Protein AF-Q99PK1-F1 (afdb_monomer_lite)

InterPro domains:
  IPR006212 Furin-like repeat [SM00261] (1-40)
  IPR006212 Furin-like repeat [SM00261] (45-94)
  IPR006212 Furin-like repeat [cd00064] (51-91)
  IPR009030 Growth factor receptor cysteine-rich domain superfamily [SSF57184] (2-117)
  IPR032778 Growth factor receptor domain 4 [PF14843] (2-125)

Secondary structure (DSSP, 8-state):
--B-TT-BSSSSTTSBSSBSSEEETTEEES--SSSSSSS-EEEETTEEEEPPTTBPPPTTS-SBSSSSGGGBSSBSSEEETTEEESS--EEEE-GGGPEEEEEE-TTSBEEEPPTT-SSS---GGGGGGGTS----

Organism: Mus musculus (NCBI:txid10090)

Sequence (136 aa):
PLCSSEGCWGPEPRDCVSCQNVSRGRECVEKCNILEGEPREFVENSECIQCHPECLPQAMNITCTGRGPDNCIQCAHYIDGPHCVKTCPAGVMGENNTLVWKYADANNVCHLCHANCTYGVMVPEMLLQSIILKPI

Foldseek 3Di:
DQADPVDFPDDAQLRHPDGPAAEAVSGRDPDEQFQHDPPAFDDDPRYTHGEDPQFDRDHRHGQFDDHFQLGGPDGPAAAEDSGRDNAAQDQDQDPPRDGWHWDQDPVRYTDTDDPPPPHNDPPCVVVPVVPPDDDD

pLDDT: mean 86.51, std 18.97, range [27.25, 98.5]

Radius of gyration: 22.66 Å; chains: 1; bounding box: 48×36×71 Å

Structure (mmCIF, N/CA/C/O backbone):
data_AF-Q99PK1-F1
#
_entry.id   AF-Q99PK1-F1
#
loop_
_atom_site.group_PDB
_atom_site.id
_atom_site.type_symbol
_atom_site.label_atom_id
_atom_site.label_alt_id
_atom_site.label_comp_id
_atom_site.label_asym_id
_atom_site.label_entity_id
_atom_site.label_seq_id
_atom_site.pdbx_PDB_ins_code
_atom_site.Cartn_x
_atom_site.Cartn_y
_atom_site.Cartn_z
_atom_site.occupancy
_atom_site.B_iso_or_equiv
_atom_site.auth_seq_id
_atom_site.auth_comp_id
_atom_site.auth_asym_id
_atom_site.auth_atom_id
_atom_site.pdbx_PDB_model_num
ATOM 1 N N . PRO A 1 1 ? -18.627 -2.913 23.428 1.00 84.19 1 PRO A N 1
ATOM 2 C CA . PRO A 1 1 ? -17.794 -1.746 23.816 1.00 84.19 1 PRO A CA 1
ATOM 3 C C . PRO A 1 1 ? -16.464 -1.810 23.059 1.00 84.19 1 PRO A C 1
ATOM 5 O O . PRO A 1 1 ? -16.021 -2.916 22.789 1.00 84.19 1 PRO A O 1
ATOM 8 N N . LEU A 1 2 ? -15.878 -0.678 22.659 1.00 94.12 2 LEU A N 1
ATOM 9 C CA . LEU A 1 2 ? -14.556 -0.655 22.001 1.00 94.12 2 LEU A CA 1
ATOM 10 C C . LEU A 1 2 ? -13.431 -0.276 22.974 1.00 94.12 2 LEU A C 1
ATOM 12 O O . LEU A 1 2 ? -12.280 -0.656 22.765 1.00 94.12 2 LEU A O 1
ATOM 16 N N . CYS A 1 3 ? -13.774 0.420 24.059 1.00 95.62 3 CYS A N 1
ATOM 17 C CA . CYS A 1 3 ? -12.864 0.692 25.163 1.00 95.62 3 CYS A CA 1
ATOM 18 C C . CYS A 1 3 ? -12.722 -0.534 26.071 1.00 95.62 3 CYS A C 1
ATOM 20 O O . CYS A 1 3 ? -13.678 -1.292 26.265 1.00 95.62 3 CYS A O 1
ATOM 22 N N . SER A 1 4 ? -11.537 -0.695 26.654 1.00 95.25 4 SER A N 1
ATOM 23 C CA . SER A 1 4 ? -11.265 -1.695 27.684 1.00 95.25 4 SER A CA 1
ATOM 24 C C . SER A 1 4 ? -11.959 -1.354 29.018 1.00 95.25 4 SER A C 1
ATOM 26 O O . SER A 1 4 ? -12.650 -0.341 29.161 1.00 95.25 4 SER A O 1
ATOM 28 N N . SER A 1 5 ? -11.740 -2.188 30.039 1.00 95.62 5 SER A N 1
ATOM 29 C CA . SER A 1 5 ? -12.204 -1.928 31.407 1.00 95.62 5 SER A CA 1
ATOM 30 C C . SER A 1 5 ? -11.509 -0.749 32.100 1.00 95.62 5 SER A C 1
ATOM 32 O O . SER A 1 5 ? -11.938 -0.367 33.184 1.00 95.62 5 SER A O 1
ATOM 34 N N . GLU A 1 6 ? -10.459 -0.168 31.509 1.00 94.88 6 GLU A N 1
ATOM 35 C CA . GLU A 1 6 ? -9.780 1.021 32.051 1.00 94.88 6 GLU A CA 1
ATOM 36 C C . GLU A 1 6 ? -10.617 2.303 31.910 1.00 94.88 6 GLU A C 1
ATOM 38 O O . GLU A 1 6 ? -10.312 3.320 32.531 1.00 94.88 6 GLU A O 1
ATOM 43 N N . GLY A 1 7 ? -11.704 2.244 31.137 1.00 93.50 7 GLY A N 1
ATOM 44 C CA . GLY A 1 7 ? -12.661 3.332 30.989 1.00 93.50 7 GLY A CA 1
ATOM 45 C C . GLY A 1 7 ? -12.384 4.240 29.791 1.00 93.50 7 GLY A C 1
ATOM 46 O O . GLY A 1 7 ? -11.634 3.914 28.867 1.00 93.50 7 GLY A O 1
ATOM 47 N N . CYS A 1 8 ? -13.065 5.381 29.781 1.00 96.94 8 CYS A N 1
ATOM 48 C CA . CYS A 1 8 ? -13.055 6.347 28.689 1.00 96.94 8 CYS A CA 1
ATOM 49 C C . CYS A 1 8 ? -13.230 7.771 29.224 1.00 96.94 8 CYS A C 1
ATOM 51 O O . CYS A 1 8 ? -13.797 7.983 30.297 1.00 96.94 8 CYS A O 1
ATOM 53 N N . TRP A 1 9 ? -12.748 8.743 28.458 1.00 96.19 9 TRP A N 1
ATOM 54 C CA . TRP A 1 9 ? -12.897 10.175 28.719 1.00 96.19 9 TRP A CA 1
ATOM 55 C C . TRP A 1 9 ? -14.132 10.782 28.041 1.00 96.19 9 TRP A C 1
ATOM 57 O O . TRP A 1 9 ? -14.429 11.958 28.238 1.00 96.19 9 TRP A O 1
ATOM 67 N N . GLY A 1 10 ? -14.851 9.990 27.249 1.00 95.50 10 GLY A N 1
ATOM 68 C CA . GLY A 1 10 ? -15.973 10.418 26.428 1.00 95.50 10 GLY A CA 1
ATOM 69 C C . GLY A 1 10 ? -16.634 9.230 25.723 1.00 95.50 10 GLY A C 1
ATOM 70 O O . GLY A 1 10 ? -16.196 8.090 25.890 1.00 95.50 10 GLY A O 1
ATOM 71 N N . PRO A 1 11 ? -17.726 9.470 24.984 1.00 94.81 11 PRO A N 1
ATOM 72 C CA . PRO A 1 11 ? -18.504 8.409 24.353 1.00 94.81 11 PRO A CA 1
ATOM 73 C C . PRO A 1 11 ? -17.885 7.874 23.053 1.00 94.81 11 PRO A C 1
ATOM 75 O O . PRO A 1 11 ? -18.291 6.806 22.595 1.00 94.81 11 PRO A O 1
ATOM 78 N N . GLU A 1 12 ? -16.946 8.598 22.434 1.00 96.31 12 GLU A N 1
ATOM 79 C CA . GLU A 1 12 ? -16.404 8.228 21.127 1.00 96.31 12 GLU A CA 1
ATOM 80 C C . GLU A 1 12 ? -15.312 7.150 21.255 1.00 96.31 12 GLU A C 1
ATOM 82 O O . GLU A 1 12 ? -14.569 7.131 22.239 1.00 96.31 12 GLU A O 1
ATOM 87 N N . PRO A 1 13 ? -15.098 6.294 20.237 1.00 95.31 13 PRO A N 1
ATOM 88 C CA . PRO A 1 13 ? -14.058 5.256 20.288 1.00 95.31 13 PRO A CA 1
ATOM 89 C C . PRO A 1 13 ? -12.622 5.799 20.365 1.00 95.31 13 PRO A C 1
ATOM 91 O O . PRO A 1 13 ? -11.692 5.054 20.664 1.00 95.31 13 PRO A O 1
ATOM 94 N N . ARG A 1 14 ? -12.429 7.093 20.090 1.00 96.12 14 ARG A N 1
ATOM 95 C CA . ARG A 1 14 ? -11.154 7.807 20.252 1.00 96.12 14 ARG A CA 1
ATOM 96 C C . ARG A 1 14 ? -10.890 8.277 21.687 1.00 96.12 14 ARG A C 1
ATOM 98 O O . ARG A 1 14 ? -9.774 8.685 21.992 1.00 96.12 14 ARG A O 1
ATOM 105 N N . ASP A 1 15 ? -11.919 8.271 22.533 1.00 96.25 15 ASP A N 1
ATOM 106 C CA . ASP A 1 15 ? -11.861 8.781 23.904 1.00 96.25 15 ASP A CA 1
ATOM 107 C C . ASP A 1 15 ? -11.524 7.672 24.914 1.00 96.25 15 ASP A C 1
ATOM 109 O O . ASP A 1 15 ? -11.472 7.915 26.121 1.00 96.25 15 ASP A O 1
ATOM 113 N N . CYS A 1 16 ? -11.311 6.440 24.452 1.00 96.19 16 CYS A N 1
ATOM 114 C CA . CYS A 1 16 ? -10.907 5.327 25.301 1.00 96.19 16 CYS A CA 1
ATOM 115 C C . CYS A 1 16 ? -9.528 5.582 25.932 1.00 96.19 16 CYS A C 1
ATOM 117 O O . CYS A 1 16 ? -8.622 6.094 25.277 1.00 96.19 16 CYS A O 1
ATOM 119 N N . VAL A 1 17 ? -9.341 5.161 27.188 1.00 95.44 17 VAL A N 1
ATOM 120 C CA . VAL A 1 17 ? -8.003 5.123 27.811 1.00 95.44 17 VAL A CA 1
ATOM 121 C C . VAL A 1 17 ? -7.130 4.080 27.106 1.00 95.44 17 VAL A C 1
ATOM 123 O O . VAL A 1 17 ? -5.976 4.347 26.778 1.00 95.44 17 VAL A O 1
ATOM 126 N N . SER A 1 18 ? -7.712 2.913 26.822 1.00 95.31 18 SER A N 1
ATOM 127 C CA . SER A 1 18 ? -7.121 1.861 25.999 1.00 95.31 18 SER A CA 1
ATOM 128 C C . SER A 1 18 ? -8.200 1.077 25.251 1.00 95.31 18 SER A C 1
ATOM 130 O O . SER A 1 18 ? -9.367 1.022 25.661 1.00 95.31 18 SER A O 1
ATOM 132 N N . CYS A 1 19 ? -7.814 0.480 24.125 1.00 96.88 19 CYS A N 1
ATOM 133 C CA . CYS A 1 19 ? -8.718 -0.296 23.284 1.00 96.88 19 CYS A CA 1
ATOM 134 C C . CYS A 1 19 ? -8.878 -1.722 23.805 1.00 96.88 19 CYS A C 1
ATOM 136 O O . CYS A 1 19 ? -7.926 -2.332 24.282 1.00 96.88 19 CYS A O 1
ATOM 138 N N . GLN A 1 20 ? -10.085 -2.272 23.670 1.00 95.38 20 GLN A N 1
ATOM 139 C CA . GLN A 1 20 ? -10.351 -3.669 24.004 1.00 95.38 20 GLN A CA 1
ATOM 140 C C . GLN A 1 20 ? -9.671 -4.636 23.020 1.00 95.38 20 GLN A C 1
ATOM 142 O O . GLN A 1 20 ? -9.161 -5.669 23.444 1.00 95.38 20 GLN A O 1
ATOM 147 N N . ASN A 1 21 ? -9.675 -4.296 21.725 1.00 94.56 21 ASN A N 1
ATOM 148 C CA . ASN A 1 21 ? -9.144 -5.138 20.651 1.00 94.56 21 ASN A CA 1
ATOM 149 C C . ASN A 1 21 ? -7.934 -4.479 19.981 1.00 94.56 21 ASN A C 1
ATOM 151 O O . ASN A 1 21 ? -6.794 -4.717 20.371 1.00 94.56 21 ASN A O 1
ATOM 155 N N . VAL A 1 22 ? -8.191 -3.654 18.964 1.00 97.19 22 VAL A N 1
ATOM 156 C CA . VAL A 1 22 ? -7.174 -3.000 18.140 1.00 97.19 22 VAL A CA 1
ATOM 157 C C . VAL A 1 22 ? -7.501 -1.521 17.962 1.00 97.19 22 VAL A C 1
ATOM 159 O O . VAL A 1 22 ? -8.641 -1.095 18.174 1.00 97.19 22 VAL A O 1
ATOM 162 N N . SER A 1 23 ? -6.511 -0.731 17.566 1.00 97.31 23 SER A N 1
ATOM 163 C CA . SER A 1 23 ? -6.682 0.684 17.240 1.00 97.31 23 SER A CA 1
ATOM 164 C C . SER A 1 23 ? -6.314 0.978 15.793 1.00 97.31 23 SER A C 1
ATOM 166 O O . SER A 1 23 ? -5.413 0.371 15.228 1.00 97.31 23 SER A O 1
ATOM 168 N N . ARG A 1 24 ? -6.984 1.952 15.185 1.00 96.75 24 ARG A N 1
ATOM 169 C CA . ARG A 1 24 ? -6.549 2.592 13.943 1.00 96.75 24 ARG A CA 1
ATOM 170 C C . ARG A 1 24 ? -6.122 4.012 14.290 1.00 96.75 24 ARG A C 1
ATOM 172 O O . ARG A 1 24 ? -6.956 4.899 14.480 1.00 96.75 24 ARG A O 1
ATOM 179 N N . GLY A 1 25 ? -4.818 4.217 14.462 1.00 93.38 25 GLY A N 1
ATOM 180 C CA . GLY A 1 25 ? -4.294 5.437 15.071 1.00 93.38 25 GLY A CA 1
ATOM 181 C C . GLY A 1 25 ? -4.817 5.600 16.503 1.00 93.38 25 GLY A C 1
ATOM 182 O O . GLY A 1 25 ? -4.533 4.780 17.370 1.00 93.38 25 GLY A O 1
ATOM 183 N N . ARG A 1 26 ? -5.601 6.657 16.760 1.00 92.88 26 ARG A N 1
ATOM 184 C CA . ARG A 1 26 ? -6.183 6.931 18.093 1.00 92.88 26 ARG A CA 1
ATOM 185 C C . ARG A 1 26 ? -7.567 6.334 18.318 1.00 92.88 26 ARG A C 1
ATOM 187 O O . ARG A 1 26 ? -8.083 6.429 19.423 1.00 92.88 26 ARG A O 1
ATOM 194 N N . GLU A 1 27 ? -8.193 5.786 17.288 1.00 96.69 27 GLU A N 1
ATOM 195 C CA . GLU A 1 27 ? -9.562 5.295 17.380 1.00 96.69 27 GLU A CA 1
ATOM 196 C C . GLU A 1 27 ? -9.563 3.789 17.629 1.00 96.69 27 GLU A C 1
ATOM 198 O O . GLU A 1 27 ? -8.945 3.035 16.878 1.00 96.69 27 GL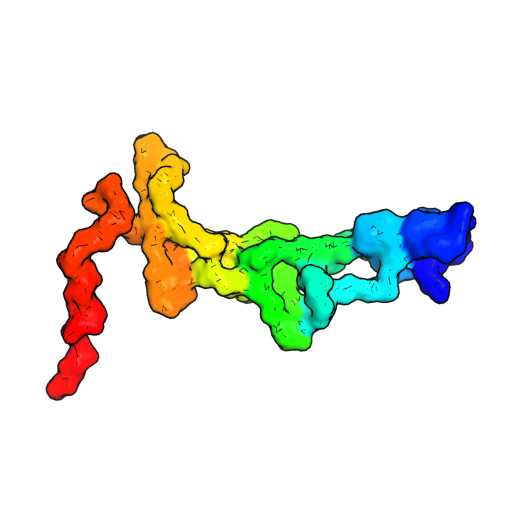U A O 1
ATOM 203 N N . CYS A 1 28 ? -10.247 3.336 18.678 1.00 97.38 28 CYS A N 1
ATOM 204 C CA . CYS A 1 28 ? -10.443 1.910 18.904 1.00 97.38 28 CYS A CA 1
ATOM 205 C C . CYS A 1 28 ? -11.415 1.347 17.872 1.00 97.38 28 CYS A C 1
ATOM 207 O O . CYS A 1 28 ? -12.484 1.912 17.651 1.00 97.38 28 CYS A O 1
ATOM 209 N N . VAL A 1 29 ? -11.067 0.220 17.256 1.00 96.94 29 VAL A N 1
ATOM 210 C CA . VAL A 1 29 ? -11.881 -0.418 16.217 1.00 96.94 29 VAL A CA 1
ATOM 211 C C . VAL A 1 29 ? -12.029 -1.906 16.499 1.00 96.94 29 VAL A C 1
ATOM 213 O O . VAL A 1 29 ? -11.228 -2.516 17.204 1.00 96.94 29 VAL A O 1
ATOM 216 N N . GLU A 1 30 ? -13.097 -2.504 15.977 1.00 94.75 30 GLU A N 1
ATOM 217 C CA . GLU A 1 30 ? -13.404 -3.909 16.254 1.00 94.75 30 GLU A CA 1
ATOM 218 C C . GLU A 1 30 ? -12.373 -4.853 15.621 1.00 94.75 30 GLU A C 1
ATOM 220 O O . GLU A 1 30 ? -11.937 -5.813 16.261 1.00 94.75 30 GLU A O 1
ATOM 225 N N . LYS A 1 31 ? -11.983 -4.557 14.373 1.00 95.81 31 LYS A N 1
ATOM 226 C CA . LYS A 1 31 ? -11.042 -5.334 13.561 1.00 95.81 31 LYS A CA 1
ATOM 227 C C . LYS A 1 31 ? -10.285 -4.450 12.564 1.00 95.81 31 LYS A C 1
ATOM 229 O O . LYS A 1 31 ? -10.796 -3.418 12.121 1.00 95.81 31 LYS A O 1
ATOM 234 N N . CYS A 1 32 ? -9.095 -4.902 12.177 1.00 97.81 32 CYS A N 1
ATOM 235 C CA . CYS A 1 32 ? -8.337 -4.335 11.062 1.00 97.81 32 CYS A CA 1
ATOM 236 C C . CYS A 1 32 ? -8.768 -4.954 9.721 1.00 97.81 32 CYS A C 1
ATOM 238 O O . CYS A 1 32 ? -9.319 -6.060 9.677 1.00 97.81 32 CYS A O 1
ATOM 240 N N . ASN A 1 33 ? -8.460 -4.271 8.623 1.00 97.75 33 ASN A N 1
ATOM 241 C CA . ASN A 1 33 ? -8.767 -4.680 7.251 1.00 97.75 33 ASN A CA 1
ATOM 242 C C . ASN A 1 33 ? -7.763 -5.720 6.712 1.00 97.75 33 ASN A C 1
ATOM 244 O O . ASN A 1 33 ? -7.041 -5.478 5.742 1.00 97.75 33 ASN A O 1
ATOM 248 N N . ILE A 1 34 ? -7.675 -6.873 7.381 1.00 97.62 34 ILE A N 1
ATOM 249 C CA . ILE A 1 34 ? -6.669 -7.907 7.082 1.00 97.62 34 ILE A CA 1
ATOM 250 C C . ILE A 1 34 ? -7.036 -8.694 5.812 1.00 97.62 34 ILE A C 1
ATOM 252 O O . ILE A 1 34 ? -6.256 -8.757 4.862 1.00 97.62 34 ILE A O 1
ATOM 256 N N . LEU A 1 35 ? -8.234 -9.289 5.789 1.00 97.06 35 LEU A N 1
ATOM 257 C CA . LEU A 1 35 ? -8.712 -10.156 4.696 1.00 97.06 35 LEU A CA 1
ATOM 258 C C . LEU A 1 35 ? -9.626 -9.430 3.702 1.00 97.06 35 LEU A C 1
ATOM 260 O O . LEU A 1 35 ? -9.757 -9.849 2.552 1.00 97.06 35 LEU A O 1
ATOM 264 N N . GLU A 1 36 ? -10.263 -8.357 4.163 1.00 95.75 36 GLU A N 1
ATOM 265 C CA . GLU A 1 36 ? -11.252 -7.551 3.454 1.00 95.75 36 GLU A CA 1
ATOM 266 C C . GLU A 1 36 ? -11.177 -6.106 3.964 1.00 95.75 36 GLU A C 1
ATOM 268 O O . GLU A 1 36 ? -10.678 -5.863 5.064 1.00 95.75 36 GLU A O 1
ATOM 273 N N . GLY A 1 37 ? -11.723 -5.167 3.190 1.00 95.00 37 GLY A N 1
ATOM 274 C CA . GLY A 1 37 ? -11.709 -3.738 3.501 1.00 95.00 37 GLY A CA 1
ATOM 275 C C . GLY A 1 37 ? -10.584 -2.985 2.793 1.00 95.00 37 GLY A C 1
ATOM 276 O O . GLY A 1 37 ? -9.606 -3.578 2.341 1.00 95.00 37 GLY A O 1
ATOM 277 N N . GLU A 1 38 ? -10.755 -1.669 2.685 1.00 93.12 38 GLU A N 1
ATOM 278 C CA . GLU A 1 38 ? -9.789 -0.758 2.077 1.00 93.12 38 GLU A CA 1
ATOM 279 C C . GLU A 1 38 ? -9.591 0.473 2.986 1.00 93.12 38 GLU A C 1
ATOM 281 O O . GLU A 1 38 ? -10.577 1.020 3.488 1.00 93.12 38 GLU A O 1
ATOM 286 N N . PRO A 1 39 ? -8.344 0.916 3.216 1.00 96.25 39 PRO A N 1
ATOM 287 C CA . PRO A 1 39 ? -7.118 0.295 2.724 1.00 96.25 39 PRO A CA 1
ATOM 288 C C . PRO A 1 39 ? -6.825 -1.032 3.443 1.00 96.25 39 PRO A C 1
ATOM 290 O O . PRO A 1 39 ? -7.312 -1.265 4.551 1.00 96.25 39 PRO A O 1
ATOM 293 N N . ARG A 1 40 ? -6.033 -1.901 2.805 1.00 98.00 40 ARG A N 1
ATOM 294 C CA . ARG A 1 40 ? -5.552 -3.152 3.412 1.00 98.00 40 ARG A CA 1
ATOM 295 C C . ARG A 1 40 ? -4.565 -2.900 4.541 1.00 98.00 40 ARG A C 1
ATOM 297 O O . ARG A 1 40 ? -3.721 -2.008 4.450 1.00 98.00 40 ARG A O 1
ATOM 304 N N . GLU A 1 41 ? -4.661 -3.717 5.584 1.00 98.50 41 GLU A N 1
ATOM 305 C CA . GLU A 1 41 ? -3.931 -3.532 6.838 1.00 98.50 41 GLU A CA 1
ATOM 306 C C . GLU A 1 41 ? -3.316 -4.840 7.351 1.00 98.50 41 GLU A C 1
ATOM 308 O O . GLU A 1 41 ? -3.772 -5.939 7.035 1.00 98.50 41 GLU A O 1
ATOM 313 N N . PHE A 1 42 ? -2.312 -4.704 8.210 1.00 98.12 42 PHE A N 1
ATOM 314 C CA . PHE A 1 42 ? -1.794 -5.760 9.076 1.00 98.12 42 PHE A CA 1
ATOM 315 C C . PHE A 1 42 ? -1.773 -5.263 10.531 1.00 98.12 42 PHE A C 1
ATOM 317 O O . PHE A 1 42 ? -1.992 -4.079 10.791 1.00 98.12 42 PHE A O 1
ATOM 324 N N . VAL A 1 43 ? -1.555 -6.169 11.487 1.00 97.81 43 VAL A N 1
ATOM 325 C CA . VAL A 1 43 ? -1.553 -5.834 12.920 1.00 97.81 43 VAL A CA 1
ATOM 326 C C . VAL A 1 43 ? -0.128 -5.804 13.448 1.00 97.81 43 VAL A C 1
ATOM 328 O O . VAL A 1 43 ? 0.603 -6.784 13.323 1.00 97.81 43 VAL A O 1
ATOM 331 N N . GLU A 1 44 ? 0.231 -4.710 14.107 1.00 96.88 44 GLU A N 1
ATOM 332 C CA . GLU A 1 44 ? 1.495 -4.548 14.821 1.00 96.88 44 GLU A CA 1
ATOM 333 C C . GLU A 1 44 ? 1.199 -3.899 16.174 1.00 96.88 44 GLU A C 1
ATOM 335 O O . GLU A 1 44 ? 0.628 -2.818 16.223 1.00 96.88 44 GLU A O 1
ATOM 340 N N . ASN A 1 45 ? 1.540 -4.560 17.286 1.00 95.12 45 ASN A N 1
ATOM 341 C CA . ASN A 1 45 ? 1.287 -4.051 18.646 1.00 95.12 45 ASN A CA 1
ATOM 342 C C . ASN A 1 45 ? -0.178 -3.638 18.913 1.00 95.12 45 ASN A C 1
ATOM 344 O O . ASN A 1 45 ? -0.435 -2.612 19.539 1.00 95.12 45 ASN A O 1
ATOM 348 N N . SER A 1 46 ? -1.138 -4.435 18.431 1.00 95.44 46 SER A N 1
ATOM 349 C CA . SER A 1 46 ? -2.581 -4.133 18.483 1.00 95.44 46 SER A CA 1
ATOM 350 C C . SER A 1 46 ? -3.000 -2.855 17.740 1.00 95.44 46 SER A C 1
ATOM 352 O O . SER A 1 46 ? -4.106 -2.361 17.942 1.00 95.44 46 SER A O 1
ATOM 354 N N . GLU A 1 47 ? -2.165 -2.347 16.837 1.00 97.44 47 GLU A N 1
ATOM 355 C CA . GLU A 1 47 ? -2.492 -1.247 15.935 1.00 97.44 47 GLU A CA 1
ATOM 356 C C . GLU A 1 47 ? -2.694 -1.775 14.507 1.00 97.44 47 GLU A C 1
ATOM 358 O O . GLU A 1 47 ? -1.945 -2.624 14.018 1.00 97.44 47 GLU A O 1
ATOM 363 N N . CYS A 1 48 ? -3.726 -1.273 13.835 1.00 98.06 48 CYS A N 1
ATOM 364 C CA . CYS A 1 48 ? -3.997 -1.491 12.425 1.00 98.06 48 CYS A CA 1
ATOM 365 C C . CYS A 1 48 ? -3.078 -0.591 11.599 1.00 98.06 48 CYS A C 1
ATOM 367 O O . CYS A 1 48 ? -3.272 0.626 11.541 1.00 98.06 48 CYS A O 1
ATOM 369 N N . ILE A 1 49 ? -2.089 -1.192 10.943 1.00 97.94 49 ILE A N 1
ATOM 370 C CA . ILE A 1 49 ? -1.124 -0.481 10.109 1.00 97.94 49 ILE A CA 1
ATOM 371 C C . ILE A 1 49 ? -1.425 -0.753 8.642 1.00 97.94 49 ILE A C 1
ATOM 373 O O . ILE A 1 49 ? -1.597 -1.898 8.226 1.00 97.94 49 ILE A O 1
ATOM 377 N N . GLN A 1 50 ? -1.461 0.310 7.844 1.00 98.12 50 GLN A N 1
ATOM 378 C CA . GLN A 1 50 ? -1.727 0.215 6.416 1.00 98.12 50 GLN A CA 1
ATOM 379 C C . GLN A 1 50 ? -0.585 -0.499 5.673 1.00 98.12 50 GLN A C 1
ATOM 381 O O . GLN A 1 50 ? 0.594 -0.199 5.883 1.00 98.12 50 GLN A O 1
ATOM 386 N N . CYS A 1 51 ? -0.944 -1.405 4.762 1.00 98.44 51 CYS A N 1
ATOM 387 C CA . CYS A 1 51 ? -0.012 -1.986 3.801 1.00 98.44 51 CYS A CA 1
ATOM 388 C C . CYS A 1 51 ? 0.541 -0.923 2.840 1.00 98.44 51 CYS A C 1
ATOM 390 O O . CYS A 1 51 ? -0.053 0.137 2.626 1.00 98.44 51 CYS A O 1
ATOM 392 N N . HIS A 1 52 ? 1.680 -1.220 2.214 1.00 98.38 52 HIS A N 1
ATOM 393 C CA . HIS A 1 52 ? 2.237 -0.342 1.192 1.00 98.38 52 HIS A CA 1
ATOM 394 C C . HIS A 1 52 ? 1.291 -0.236 -0.025 1.00 98.38 52 HIS A C 1
ATOM 396 O O . HIS A 1 52 ? 0.692 -1.245 -0.400 1.00 98.38 52 HIS A O 1
ATOM 402 N N . PRO A 1 53 ? 1.171 0.935 -0.686 1.00 97.94 53 PRO A N 1
ATOM 403 C CA . PRO A 1 53 ? 0.283 1.110 -1.845 1.00 97.94 53 PRO A CA 1
ATOM 404 C C . PRO A 1 53 ? 0.586 0.189 -3.033 1.00 97.94 53 PRO A C 1
ATOM 406 O O . PRO A 1 53 ? -0.283 -0.058 -3.860 1.00 97.94 53 PRO A O 1
ATOM 409 N N . GLU A 1 54 ? 1.816 -0.319 -3.114 1.00 98.25 54 GLU A N 1
ATOM 410 C CA . GLU A 1 54 ? 2.237 -1.268 -4.151 1.00 98.25 54 GLU A CA 1
ATOM 411 C C . GLU A 1 54 ? 1.914 -2.732 -3.809 1.00 98.25 54 GLU A C 1
ATOM 413 O O . GLU A 1 54 ? 2.240 -3.615 -4.599 1.00 98.25 54 GLU A O 1
ATOM 418 N N . CYS A 1 55 ? 1.282 -3.018 -2.665 1.00 98.38 55 CYS A N 1
ATOM 419 C CA . CYS A 1 55 ? 0.804 -4.361 -2.349 1.00 98.38 55 CYS A CA 1
ATOM 420 C C . CYS A 1 55 ? -0.568 -4.601 -2.991 1.00 98.38 55 CYS A C 1
ATOM 422 O O . CYS A 1 55 ? -1.528 -3.886 -2.703 1.00 98.38 55 CYS A O 1
ATOM 424 N N . LEU A 1 56 ? -0.683 -5.638 -3.822 1.00 97.88 56 LEU A N 1
ATOM 425 C CA . LEU A 1 56 ? -1.936 -6.013 -4.473 1.00 97.88 56 LEU A CA 1
ATOM 426 C C . LEU A 1 56 ? -2.909 -6.631 -3.452 1.00 97.88 56 LEU A C 1
ATOM 428 O O . LEU A 1 56 ? -2.567 -7.669 -2.872 1.00 97.88 56 LEU A O 1
ATOM 432 N N . PRO A 1 57 ? -4.120 -6.073 -3.249 1.00 97.75 57 PRO A N 1
ATOM 433 C CA . PRO A 1 57 ? -5.107 -6.645 -2.336 1.00 97.75 57 PRO A CA 1
ATOM 434 C C . PRO A 1 57 ? -5.442 -8.106 -2.669 1.00 97.75 57 PRO A C 1
ATOM 436 O O . PRO A 1 57 ? -5.820 -8.423 -3.796 1.00 97.75 57 PRO A O 1
ATOM 439 N N . GLN A 1 58 ? -5.332 -8.998 -1.681 1.00 97.06 58 GLN A N 1
ATOM 440 C CA . GLN A 1 58 ? -5.557 -10.436 -1.864 1.00 97.06 58 GLN A CA 1
ATOM 441 C C . GLN A 1 58 ? -6.971 -10.836 -1.420 1.00 97.06 58 GLN A C 1
ATOM 443 O O . GLN A 1 58 ? -7.361 -10.607 -0.274 1.00 97.06 58 GLN A O 1
ATOM 448 N N . ALA A 1 59 ? -7.771 -11.439 -2.301 1.00 94.81 59 ALA A N 1
ATOM 449 C CA . ALA A 1 59 ? -9.141 -11.834 -1.966 1.00 94.81 59 ALA A CA 1
ATOM 450 C C . ALA A 1 59 ? -9.155 -12.913 -0.869 1.00 94.81 59 ALA A C 1
ATOM 452 O O . ALA A 1 59 ? -8.575 -13.982 -1.052 1.00 94.81 59 ALA A O 1
ATOM 453 N N . MET A 1 60 ? -9.821 -12.637 0.261 1.00 93.75 60 MET A N 1
ATOM 454 C CA . MET A 1 60 ? -9.924 -13.554 1.409 1.00 93.75 60 MET A CA 1
ATOM 455 C C . MET A 1 60 ? -8.573 -14.015 1.987 1.00 93.75 60 MET A C 1
ATOM 457 O O . MET A 1 60 ? -8.494 -15.059 2.631 1.00 93.75 60 MET A O 1
ATOM 461 N N . ASN A 1 61 ? -7.507 -13.243 1.775 1.00 97.38 61 ASN A N 1
ATOM 462 C CA . ASN A 1 61 ? -6.170 -13.535 2.285 1.00 97.38 61 ASN A CA 1
ATOM 463 C C . ASN A 1 61 ? -5.481 -12.239 2.749 1.00 97.38 61 ASN A C 1
ATOM 465 O O . ASN A 1 61 ? -5.959 -11.140 2.457 1.00 97.38 61 ASN A O 1
ATOM 469 N N . ILE A 1 62 ? -4.380 -12.367 3.489 1.00 97.50 62 ILE A N 1
ATOM 470 C CA . ILE A 1 62 ? -3.562 -11.232 3.930 1.00 97.50 62 ILE A CA 1
ATOM 471 C C . ILE A 1 62 ? -2.880 -10.562 2.727 1.00 97.50 62 ILE A C 1
ATOM 473 O O . ILE A 1 62 ? -2.495 -11.236 1.774 1.00 97.50 62 ILE A O 1
ATOM 477 N N . THR A 1 63 ? -2.711 -9.239 2.773 1.00 98.38 63 THR A N 1
ATOM 478 C CA . THR A 1 63 ? -2.105 -8.462 1.670 1.00 98.38 63 THR A CA 1
ATOM 479 C C . THR A 1 63 ? -0.627 -8.146 1.901 1.00 98.38 63 THR A C 1
ATOM 481 O O . THR A 1 63 ? 0.159 -8.101 0.952 1.00 98.38 63 THR A O 1
ATOM 484 N N . CYS A 1 64 ? -0.231 -7.941 3.156 1.00 98.12 64 CYS A N 1
ATOM 485 C CA . CYS A 1 64 ? 1.149 -7.685 3.542 1.00 98.12 64 CYS A CA 1
ATOM 486 C C . CYS A 1 64 ? 1.455 -8.281 4.922 1.00 98.12 64 CYS A C 1
ATOM 488 O O . CYS A 1 64 ? 0.547 -8.528 5.717 1.00 98.12 64 CYS A O 1
ATOM 490 N N . THR A 1 65 ? 2.735 -8.506 5.203 1.00 97.69 65 THR A N 1
ATOM 491 C CA . THR A 1 65 ? 3.239 -9.021 6.488 1.00 97.69 65 THR A CA 1
ATOM 492 C C . THR A 1 65 ? 3.894 -7.943 7.350 1.00 97.69 65 THR A C 1
ATOM 494 O O . THR A 1 65 ? 4.330 -8.231 8.461 1.00 97.69 65 THR A O 1
ATOM 497 N N . GLY A 1 66 ? 3.998 -6.714 6.844 1.00 97.56 66 GLY A N 1
ATOM 498 C CA . GLY A 1 66 ? 4.761 -5.643 7.466 1.00 97.56 66 GLY A CA 1
ATOM 499 C C . GLY A 1 66 ? 4.694 -4.334 6.683 1.00 97.56 66 GLY A C 1
ATOM 500 O O . GLY A 1 66 ? 4.032 -4.231 5.647 1.00 97.56 66 GLY A O 1
ATOM 501 N N . ARG A 1 67 ? 5.413 -3.324 7.182 1.00 97.44 67 ARG A N 1
ATOM 502 C CA . ARG A 1 67 ? 5.510 -2.000 6.550 1.00 97.44 67 ARG A CA 1
ATOM 503 C C . ARG A 1 67 ? 6.372 -2.055 5.285 1.00 97.44 67 ARG A C 1
ATOM 505 O O . ARG A 1 67 ? 7.330 -2.819 5.213 1.00 97.44 67 ARG A O 1
ATOM 512 N N . GLY A 1 68 ? 6.096 -1.159 4.342 1.00 97.50 68 GLY A N 1
ATOM 513 C CA . GLY A 1 68 ? 6.937 -0.959 3.158 1.00 97.50 68 GLY A CA 1
ATOM 514 C C . GLY A 1 68 ? 6.698 -1.960 2.017 1.00 97.50 68 GLY A C 1
ATOM 515 O O . GLY A 1 68 ? 5.941 -2.919 2.177 1.00 97.50 68 GLY A O 1
ATOM 516 N N . PRO A 1 69 ? 7.304 -1.704 0.844 1.00 97.69 69 PRO A N 1
ATOM 517 C CA . PRO A 1 69 ? 7.042 -2.452 -0.390 1.00 97.69 69 PRO A CA 1
ATOM 518 C C . PRO A 1 69 ? 7.583 -3.889 -0.401 1.00 97.69 69 PRO A C 1
ATOM 520 O O . PRO A 1 69 ? 7.242 -4.650 -1.300 1.00 97.69 69 PRO A O 1
ATOM 523 N N . ASP A 1 70 ? 8.405 -4.259 0.578 1.00 97.88 70 ASP A N 1
ATOM 524 C CA . ASP A 1 70 ? 9.149 -5.530 0.606 1.00 97.88 70 ASP A CA 1
ATOM 525 C C . ASP A 1 70 ? 8.351 -6.638 1.295 1.00 97.88 70 ASP A C 1
ATOM 527 O O . ASP A 1 70 ? 8.665 -7.819 1.201 1.00 97.88 70 ASP A O 1
ATOM 531 N N . ASN A 1 71 ? 7.310 -6.236 2.023 1.00 98.19 71 ASN A N 1
ATOM 532 C CA . ASN A 1 71 ? 6.472 -7.108 2.833 1.00 98.19 71 ASN A CA 1
ATOM 533 C C . ASN A 1 71 ? 5.120 -7.391 2.167 1.00 98.19 71 ASN A C 1
ATOM 535 O O . ASN A 1 71 ? 4.181 -7.829 2.830 1.00 98.19 71 ASN A O 1
ATOM 539 N N . CYS A 1 72 ? 4.980 -7.099 0.875 1.00 98.06 72 CYS A N 1
ATOM 540 C CA . CYS A 1 72 ? 3.780 -7.433 0.123 1.00 98.06 72 CYS A CA 1
ATOM 541 C C . CYS A 1 72 ? 3.743 -8.936 -0.187 1.00 98.06 72 CYS A C 1
ATOM 543 O O . CYS A 1 72 ? 4.758 -9.523 -0.548 1.00 98.06 72 CYS A O 1
ATOM 545 N N . ILE A 1 73 ? 2.557 -9.549 -0.129 1.00 97.56 73 ILE A N 1
ATOM 546 C CA . ILE A 1 73 ? 2.372 -10.927 -0.622 1.00 97.56 73 ILE A CA 1
ATOM 547 C C . ILE A 1 73 ? 2.508 -10.981 -2.148 1.00 97.56 73 ILE A C 1
ATOM 549 O O . ILE A 1 73 ? 3.076 -11.922 -2.697 1.00 97.56 73 ILE A O 1
ATOM 553 N N . GLN A 1 74 ? 1.998 -9.956 -2.833 1.00 97.56 74 GLN A N 1
ATOM 554 C CA . GLN A 1 74 ? 2.111 -9.787 -4.277 1.00 97.56 74 GLN A CA 1
ATOM 555 C C . GLN A 1 74 ? 2.153 -8.295 -4.620 1.00 97.56 74 GLN A C 1
ATOM 557 O O . GLN A 1 74 ? 1.461 -7.493 -3.988 1.00 97.56 74 GLN A O 1
ATOM 562 N N . CYS A 1 75 ? 2.944 -7.922 -5.626 1.00 98.19 75 CYS A N 1
ATOM 563 C CA . CYS A 1 75 ? 3.032 -6.542 -6.096 1.00 98.19 75 CYS A CA 1
ATOM 564 C C . CYS A 1 75 ? 1.864 -6.179 -7.022 1.00 98.19 75 CYS A C 1
ATOM 566 O O . CYS A 1 75 ? 1.439 -6.991 -7.845 1.00 98.19 75 CYS A O 1
ATOM 568 N N . ALA A 1 76 ? 1.370 -4.947 -6.908 1.00 97.69 76 ALA A N 1
ATOM 569 C CA . ALA A 1 76 ? 0.312 -4.404 -7.756 1.00 97.69 76 ALA A CA 1
ATOM 570 C C . ALA A 1 76 ? 0.801 -4.036 -9.165 1.00 97.69 76 ALA A C 1
ATOM 572 O O . ALA A 1 76 ? 0.050 -4.205 -10.124 1.00 97.69 76 ALA A O 1
ATOM 573 N N . HIS A 1 77 ? 2.045 -3.556 -9.290 1.00 97.44 77 HIS A N 1
ATOM 574 C CA . HIS A 1 77 ? 2.626 -3.126 -10.566 1.00 97.44 77 HIS A CA 1
ATOM 575 C C . HIS A 1 77 ? 3.855 -3.957 -10.953 1.00 97.44 77 HIS A C 1
ATOM 577 O O . HIS A 1 77 ? 3.699 -4.955 -11.652 1.00 97.44 77 HIS A O 1
ATOM 583 N N . TYR A 1 78 ? 5.060 -3.571 -10.515 1.00 97.62 78 TYR A N 1
ATOM 584 C CA . TYR A 1 78 ? 6.319 -4.211 -10.913 1.00 97.62 78 TYR A CA 1
ATOM 585 C C . TYR A 1 78 ? 7.145 -4.677 -9.713 1.00 97.62 78 TYR A C 1
ATOM 587 O O . TYR A 1 78 ? 6.984 -4.185 -8.595 1.00 97.62 78 TYR A O 1
ATOM 595 N N . ILE A 1 79 ? 8.046 -5.625 -9.965 1.00 97.81 79 ILE A N 1
ATOM 596 C CA . ILE A 1 79 ? 8.944 -6.225 -8.977 1.00 97.81 79 ILE A CA 1
ATOM 597 C C . ILE A 1 79 ? 10.372 -5.792 -9.303 1.00 97.81 79 ILE A C 1
ATOM 599 O O . ILE A 1 79 ? 10.924 -6.221 -10.315 1.00 97.81 79 ILE A O 1
ATOM 603 N N . ASP A 1 80 ? 10.988 -4.972 -8.452 1.00 96.62 80 ASP A N 1
ATOM 604 C CA . ASP A 1 80 ? 12.413 -4.655 -8.546 1.00 96.62 80 ASP A CA 1
ATOM 605 C C . ASP A 1 80 ? 13.205 -5.339 -7.427 1.00 96.62 80 ASP A C 1
ATOM 607 O O . ASP A 1 80 ? 13.336 -4.824 -6.315 1.00 96.62 80 ASP A O 1
ATOM 611 N N . GLY A 1 81 ? 13.724 -6.534 -7.716 1.00 93.81 81 GLY A N 1
ATOM 612 C CA . GLY A 1 81 ? 14.356 -7.374 -6.700 1.00 93.81 81 GLY A CA 1
ATOM 613 C C . GLY A 1 81 ? 13.346 -7.746 -5.603 1.00 93.81 81 GLY A C 1
ATOM 614 O O . GLY A 1 81 ? 12.338 -8.370 -5.925 1.00 93.81 81 GLY A O 1
ATOM 615 N N . PRO A 1 82 ? 13.581 -7.396 -4.324 1.00 93.81 82 PRO A N 1
ATOM 616 C CA . PRO A 1 82 ? 12.620 -7.639 -3.248 1.00 93.81 82 PRO A CA 1
ATOM 617 C C . PRO A 1 82 ? 11.524 -6.563 -3.143 1.00 93.81 82 PRO A C 1
ATOM 619 O O . PRO A 1 82 ? 10.606 -6.721 -2.345 1.00 93.81 82 PRO A O 1
ATOM 622 N N . HIS A 1 83 ? 11.615 -5.467 -3.902 1.00 96.94 83 HIS A N 1
ATOM 623 C CA . HIS A 1 83 ? 10.762 -4.292 -3.731 1.00 96.94 83 HIS A CA 1
ATOM 624 C C . HIS A 1 83 ? 9.592 -4.287 -4.726 1.00 96.94 83 HIS A C 1
ATOM 626 O O . HIS A 1 83 ? 9.801 -4.341 -5.940 1.00 96.94 83 HIS A O 1
ATOM 632 N N . CYS A 1 84 ? 8.361 -4.116 -4.240 1.00 98.25 84 CYS A N 1
ATOM 633 C CA . CYS A 1 84 ? 7.235 -3.743 -5.098 1.00 98.25 84 CYS A CA 1
ATOM 634 C C . CYS A 1 84 ? 7.306 -2.259 -5.485 1.00 98.25 84 CYS A C 1
ATOM 636 O O . CYS A 1 84 ? 7.304 -1.381 -4.619 1.00 98.25 84 CYS A O 1
ATOM 638 N N . VAL A 1 85 ? 7.329 -1.965 -6.786 1.00 97.50 85 VAL A N 1
ATOM 639 C CA . VAL A 1 85 ? 7.488 -0.603 -7.313 1.00 97.50 85 VAL A CA 1
ATOM 640 C C . VAL A 1 85 ? 6.430 -0.263 -8.355 1.00 97.50 85 VAL A C 1
ATOM 642 O O . VAL A 1 85 ? 6.031 -1.096 -9.168 1.00 97.50 85 VAL A O 1
ATOM 645 N N . LYS A 1 86 ? 6.040 1.015 -8.389 1.00 96.69 86 LYS A N 1
ATOM 646 C CA . LYS A 1 86 ? 5.059 1.535 -9.351 1.00 96.69 86 LYS A CA 1
ATOM 647 C C . LYS A 1 86 ? 5.552 1.495 -10.796 1.00 96.69 86 LYS A C 1
ATOM 649 O O . LYS A 1 86 ? 4.774 1.301 -11.725 1.00 96.69 86 LYS A O 1
ATOM 654 N N . THR A 1 87 ? 6.846 1.728 -10.988 1.00 94.25 87 THR A N 1
ATOM 655 C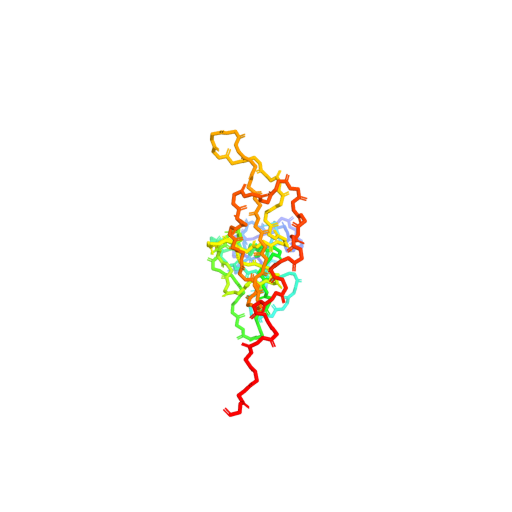 CA . THR A 1 87 ? 7.536 1.742 -12.282 1.00 94.25 87 THR A CA 1
ATOM 656 C C . THR A 1 87 ? 8.963 1.258 -12.083 1.00 94.25 87 THR A C 1
ATOM 658 O O . THR A 1 87 ? 9.585 1.622 -11.082 1.00 94.25 87 THR A O 1
ATOM 661 N N . CYS A 1 88 ? 9.511 0.506 -13.040 1.00 92.38 88 CYS A N 1
ATOM 662 C CA . CYS A 1 88 ? 10.925 0.145 -12.994 1.00 92.38 88 CYS A CA 1
ATOM 663 C C . CYS A 1 88 ? 11.823 1.402 -13.009 1.00 92.38 88 CYS A C 1
ATOM 665 O O . CYS A 1 88 ? 11.502 2.370 -13.706 1.00 92.38 88 CYS A O 1
ATOM 667 N N . PRO A 1 89 ? 12.940 1.408 -12.258 1.00 91.25 89 PRO A N 1
ATOM 668 C CA . PRO A 1 89 ? 13.863 2.537 -12.212 1.00 91.25 89 PRO A CA 1
ATOM 669 C C . PRO A 1 89 ? 14.374 2.953 -13.594 1.00 91.25 89 PRO A C 1
ATOM 671 O O . PRO A 1 89 ? 14.955 2.149 -14.317 1.00 91.25 89 PRO A O 1
ATOM 674 N N . ALA A 1 90 ? 14.202 4.225 -13.943 1.00 88.25 90 ALA A N 1
ATOM 675 C CA . ALA A 1 90 ? 14.591 4.768 -15.239 1.00 88.25 90 ALA A CA 1
ATOM 676 C C . ALA A 1 90 ? 15.351 6.086 -15.047 1.00 88.25 90 ALA A C 1
ATOM 678 O O . ALA A 1 90 ? 14.752 7.120 -14.760 1.00 88.25 90 ALA A O 1
ATOM 679 N N . GLY A 1 91 ? 16.680 6.038 -15.167 1.00 82.31 91 GLY A N 1
ATOM 680 C CA . GLY A 1 91 ? 17.538 7.213 -15.012 1.00 82.31 91 GLY A CA 1
ATOM 681 C C . GLY A 1 91 ? 17.769 7.615 -13.556 1.00 82.31 91 GLY A C 1
ATOM 682 O O . GLY A 1 91 ? 18.024 8.784 -13.276 1.00 82.31 91 GLY A O 1
ATOM 683 N N . VAL A 1 92 ? 17.675 6.663 -12.624 1.00 85.19 92 VAL A N 1
ATOM 684 C CA . VAL A 1 92 ? 18.008 6.911 -11.214 1.00 85.19 92 VAL A CA 1
ATOM 685 C C . VAL A 1 92 ? 19.520 6.828 -11.012 1.00 85.19 92 VAL A C 1
ATOM 687 O O . VAL A 1 92 ? 20.192 6.027 -11.660 1.00 85.19 92 VAL A O 1
ATOM 690 N N . MET A 1 93 ? 20.071 7.655 -10.124 1.00 82.94 93 MET A N 1
ATOM 691 C CA . MET A 1 93 ? 21.504 7.624 -9.828 1.00 82.94 93 MET A CA 1
ATOM 692 C C . MET A 1 93 ? 21.842 6.357 -9.033 1.00 82.94 93 MET A C 1
ATOM 694 O O . MET A 1 93 ? 21.298 6.149 -7.950 1.00 82.94 93 MET A O 1
ATOM 698 N N . GLY A 1 94 ? 22.715 5.516 -9.581 1.00 81.44 94 GLY A N 1
ATOM 699 C CA . GLY A 1 94 ? 23.250 4.334 -8.914 1.00 81.44 94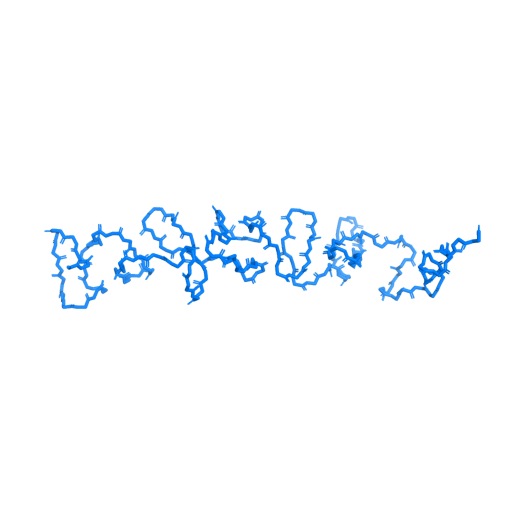 GLY A CA 1
ATOM 700 C C . GLY A 1 94 ? 24.645 4.564 -8.339 1.00 81.44 94 GLY A C 1
ATOM 701 O O . GLY A 1 94 ? 25.103 5.694 -8.154 1.00 81.44 94 GLY A O 1
ATOM 702 N N . GLU A 1 95 ? 25.348 3.464 -8.078 1.00 82.69 95 GLU A N 1
ATOM 703 C CA . GLU A 1 95 ? 26.740 3.500 -7.632 1.00 82.69 95 GLU A CA 1
ATOM 704 C C . GLU A 1 95 ? 27.679 4.036 -8.730 1.00 82.69 95 GLU A C 1
ATOM 706 O O . GLU A 1 95 ? 27.384 3.984 -9.929 1.00 82.69 95 GLU A O 1
ATOM 711 N N . ASN A 1 96 ? 28.832 4.574 -8.320 1.00 82.50 96 ASN A N 1
ATOM 712 C CA . ASN A 1 96 ? 29.866 5.114 -9.214 1.00 82.50 96 ASN A CA 1
ATOM 713 C C . ASN A 1 96 ? 29.384 6.212 -10.180 1.00 82.50 96 ASN A C 1
ATOM 715 O O . ASN A 1 96 ? 29.959 6.390 -11.253 1.00 82.50 96 ASN A O 1
ATOM 719 N N . ASN A 1 97 ? 28.347 6.967 -9.797 1.00 80.00 97 ASN A N 1
ATOM 720 C CA . ASN A 1 97 ? 27.796 8.067 -10.593 1.00 80.00 97 ASN A CA 1
ATOM 721 C C . ASN A 1 97 ? 27.248 7.607 -11.964 1.00 80.00 97 ASN A C 1
ATOM 723 O O . ASN A 1 97 ? 27.277 8.357 -12.942 1.00 80.00 97 ASN A O 1
ATOM 727 N N . THR A 1 98 ? 26.779 6.356 -12.034 1.00 79.00 98 THR A N 1
ATOM 728 C CA . THR A 1 98 ? 26.168 5.760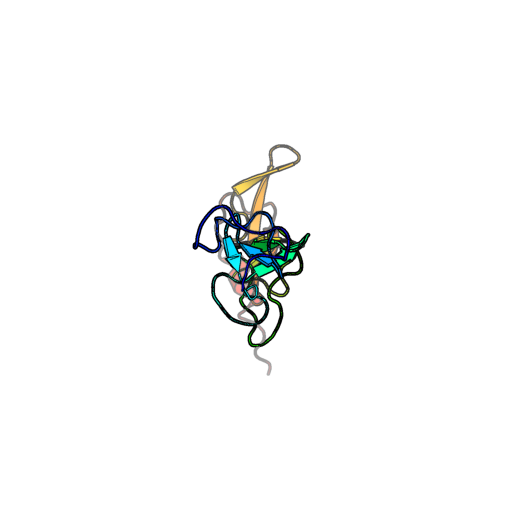 -13.228 1.00 79.00 98 THR A CA 1
ATOM 729 C C . THR A 1 98 ? 24.645 5.807 -13.140 1.00 79.00 98 THR A C 1
ATOM 731 O O . THR A 1 98 ? 24.065 5.641 -12.067 1.00 79.00 98 THR A O 1
ATOM 734 N N . LEU A 1 99 ? 23.978 6.051 -14.270 1.00 83.12 99 LEU A N 1
ATOM 735 C CA . LEU A 1 99 ? 22.517 6.022 -14.332 1.00 83.12 99 LEU A CA 1
ATOM 736 C C . LEU A 1 99 ? 22.028 4.580 -14.456 1.00 83.12 99 LEU A C 1
ATOM 738 O O . LEU A 1 99 ? 22.446 3.847 -15.352 1.00 83.12 99 LEU A O 1
ATOM 742 N N . VAL A 1 100 ? 21.101 4.198 -13.583 1.00 85.12 100 VAL A N 1
ATOM 743 C CA . VAL A 1 100 ? 20.437 2.898 -13.609 1.00 85.12 100 VAL A CA 1
ATOM 744 C C . VAL A 1 100 ? 19.167 3.005 -14.436 1.00 85.12 100 VAL A C 1
ATOM 746 O O . VAL A 1 100 ? 18.279 3.821 -14.171 1.00 85.12 100 VAL A O 1
ATOM 749 N N . TRP A 1 101 ? 19.084 2.131 -15.430 1.00 87.38 101 TRP A N 1
ATOM 750 C CA . TRP A 1 101 ? 17.918 1.950 -16.276 1.00 87.38 101 TRP A CA 1
ATOM 751 C C . TRP A 1 101 ? 17.491 0.495 -16.194 1.00 87.38 101 TRP A C 1
ATOM 753 O O . TRP A 1 101 ? 18.307 -0.406 -16.397 1.00 87.38 101 TRP A O 1
ATOM 763 N N . LYS A 1 102 ? 16.219 0.276 -15.887 1.00 88.69 102 LYS A N 1
ATOM 764 C CA . LYS A 1 102 ? 15.583 -1.030 -15.849 1.00 88.69 102 LYS A CA 1
ATOM 765 C C . LYS A 1 102 ? 14.320 -1.013 -16.697 1.00 88.69 102 LYS A C 1
ATOM 767 O O . LYS A 1 102 ? 13.643 0.008 -16.798 1.00 88.69 102 LYS A O 1
ATOM 772 N N . TYR A 1 103 ? 13.998 -2.157 -17.278 1.00 87.88 103 TYR A N 1
ATOM 773 C CA . TYR A 1 103 ? 12.761 -2.385 -18.018 1.00 87.88 103 TYR A CA 1
ATOM 774 C C . TYR A 1 103 ? 12.006 -3.560 -17.400 1.00 87.88 103 TYR A C 1
ATOM 776 O O . TYR A 1 103 ? 12.615 -4.422 -16.770 1.00 87.88 103 TYR A O 1
ATOM 784 N N . ALA A 1 104 ? 10.687 -3.579 -17.563 1.00 92.81 104 ALA A N 1
ATOM 785 C CA . ALA A 1 104 ? 9.855 -4.681 -17.100 1.00 92.81 104 ALA A CA 1
ATOM 786 C C . ALA A 1 104 ? 9.786 -5.790 -18.155 1.00 92.81 104 ALA A C 1
ATOM 788 O O . ALA A 1 104 ? 9.635 -5.503 -19.345 1.00 92.81 104 ALA A O 1
ATOM 789 N N . ASP A 1 105 ? 9.856 -7.045 -17.722 1.00 90.12 105 ASP A N 1
ATOM 790 C CA . ASP A 1 105 ? 9.512 -8.193 -18.560 1.00 90.12 105 ASP A CA 1
ATOM 791 C C . ASP A 1 105 ? 7.995 -8.485 -18.566 1.00 90.12 105 ASP A C 1
ATOM 793 O O . ASP A 1 105 ?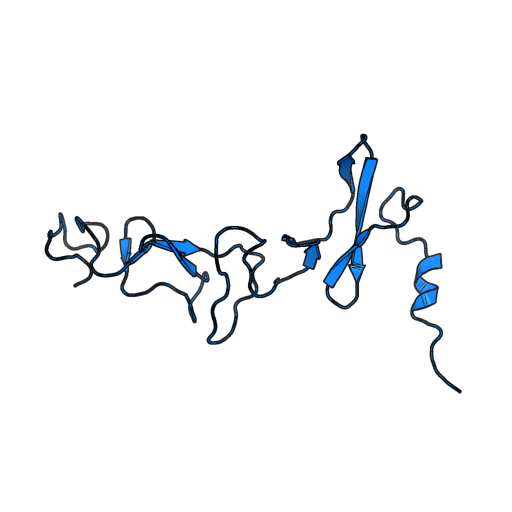 7.190 -7.759 -17.981 1.00 90.12 105 ASP A O 1
ATOM 797 N N . ALA A 1 106 ? 7.592 -9.575 -19.229 1.00 92.81 106 ALA A N 1
ATOM 798 C CA . ALA A 1 106 ? 6.194 -10.007 -19.311 1.00 92.81 106 ALA A CA 1
ATOM 799 C C . ALA A 1 106 ? 5.581 -10.439 -17.961 1.00 92.81 106 ALA A C 1
ATOM 801 O O . ALA A 1 106 ? 4.360 -10.516 -17.849 1.00 92.81 106 ALA A O 1
ATOM 802 N N . ASN A 1 107 ? 6.410 -10.716 -16.952 1.00 91.50 107 ASN A N 1
ATOM 803 C CA . ASN A 1 107 ? 5.993 -11.046 -15.590 1.00 91.50 107 ASN A CA 1
ATOM 804 C C . ASN A 1 107 ? 6.077 -9.826 -14.656 1.00 91.50 107 ASN A C 1
ATOM 806 O O . ASN A 1 107 ? 5.989 -9.979 -13.438 1.00 91.50 107 ASN A O 1
ATOM 810 N N . ASN A 1 108 ? 6.248 -8.624 -15.215 1.00 93.44 108 ASN A N 1
ATOM 811 C CA . A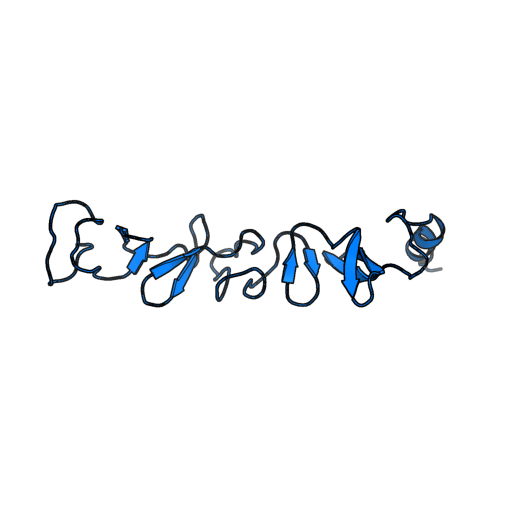SN A 1 108 ? 6.433 -7.365 -14.499 1.00 93.44 108 ASN A CA 1
ATOM 812 C C . ASN A 1 108 ? 7.686 -7.320 -13.604 1.00 93.44 108 ASN A C 1
ATOM 814 O O . ASN A 1 108 ? 7.745 -6.523 -12.666 1.00 93.44 108 ASN A O 1
ATOM 818 N N . VAL A 1 109 ? 8.704 -8.137 -13.882 1.00 96.62 109 VAL A N 1
ATOM 819 C CA . VAL A 1 109 ? 9.985 -8.100 -13.163 1.00 96.62 109 VAL A CA 1
ATOM 820 C C . VAL A 1 109 ? 10.922 -7.103 -13.839 1.00 96.62 109 VAL A C 1
ATOM 822 O O . VAL A 1 109 ? 11.083 -7.112 -15.060 1.00 96.62 109 VAL A O 1
ATOM 825 N N . CYS A 1 110 ? 11.537 -6.231 -13.045 1.00 94.44 110 CYS A N 1
ATOM 826 C CA . CYS A 1 110 ? 12.470 -5.218 -13.511 1.00 94.44 110 CYS A CA 1
ATOM 827 C C . CYS A 1 110 ? 13.870 -5.807 -13.722 1.00 94.44 110 CYS A C 1
ATOM 829 O O . CYS A 1 110 ? 14.518 -6.260 -12.779 1.00 94.44 110 CYS A O 1
ATOM 831 N N . HIS A 1 111 ? 14.378 -5.705 -14.948 1.00 92.06 111 HIS A N 1
ATOM 832 C CA . HIS A 1 111 ? 15.719 -6.147 -15.333 1.00 92.06 111 HIS A CA 1
ATOM 833 C C . HIS A 1 111 ? 16.580 -4.970 -15.761 1.00 92.06 111 HIS A C 1
ATOM 835 O O . HIS A 1 111 ? 16.081 -4.012 -16.350 1.00 92.06 111 HIS A O 1
ATOM 841 N N . LEU A 1 112 ? 17.885 -5.043 -15.491 1.00 89.50 112 LEU A N 1
ATOM 842 C CA . LEU A 1 112 ? 18.838 -4.027 -15.938 1.00 89.50 112 LEU A CA 1
ATOM 843 C C . LEU A 1 112 ? 18.879 -3.950 -17.466 1.00 89.50 112 LEU A C 1
ATOM 845 O O . LEU A 1 112 ? 19.000 -4.958 -18.164 1.00 89.50 112 LEU A O 1
ATOM 849 N N . CYS A 1 113 ? 18.819 -2.726 -17.980 1.00 85.12 113 CYS A N 1
ATOM 850 C CA . CYS A 1 113 ? 19.107 -2.444 -19.374 1.00 85.12 113 CYS A CA 1
ATOM 851 C C . CYS A 1 113 ? 20.579 -2.737 -19.690 1.00 85.12 113 CYS A C 1
ATOM 853 O O . CYS A 1 113 ? 21.456 -2.681 -18.825 1.00 85.12 113 CYS A O 1
ATOM 855 N N . HIS A 1 114 ? 20.865 -2.982 -20.968 1.00 79.62 114 HIS A N 1
ATOM 856 C CA . HIS A 1 114 ? 22.241 -3.069 -21.447 1.00 79.62 114 HIS A CA 1
ATOM 857 C C . HIS A 1 114 ? 22.996 -1.753 -21.180 1.00 79.62 114 HIS A C 1
ATOM 859 O O . HIS A 1 114 ? 22.413 -0.676 -21.304 1.00 79.62 114 HIS A O 1
ATOM 865 N N . ALA A 1 115 ? 24.303 -1.822 -20.901 1.00 73.12 115 ALA A N 1
ATOM 866 C CA . ALA A 1 115 ? 25.139 -0.653 -20.582 1.00 73.12 115 ALA A CA 1
ATOM 867 C C . ALA A 1 115 ? 25.149 0.436 -21.677 1.00 73.12 115 ALA A C 1
ATOM 869 O O . ALA A 1 115 ? 25.408 1.603 -21.405 1.00 73.12 115 ALA A O 1
ATOM 870 N N . ASN A 1 116 ? 24.820 0.058 -22.915 1.00 71.38 116 ASN A N 1
ATOM 871 C CA . ASN A 1 116 ? 24.723 0.976 -24.055 1.00 71.38 116 ASN A CA 1
ATOM 872 C C . ASN A 1 116 ? 23.373 1.714 -24.136 1.00 71.38 116 ASN A C 1
ATOM 874 O O . ASN A 1 116 ? 23.184 2.541 -25.025 1.00 71.38 116 ASN A O 1
ATOM 878 N N . CYS A 1 117 ? 22.419 1.419 -23.250 1.00 66.69 117 CYS A N 1
ATOM 879 C CA . CYS A 1 117 ? 21.134 2.106 -23.193 1.00 66.69 117 CYS A CA 1
ATOM 880 C C . CYS A 1 117 ? 21.313 3.460 -22.493 1.00 66.69 117 CYS A C 1
ATOM 882 O O . CYS A 1 117 ? 21.136 3.585 -21.285 1.00 66.69 117 CYS A O 1
ATOM 884 N N . THR A 1 118 ? 21.715 4.483 -23.246 1.00 59.12 118 THR A N 1
ATOM 885 C CA . THR A 1 118 ? 22.089 5.793 -22.687 1.00 59.12 118 THR A CA 1
ATOM 886 C C . THR A 1 118 ? 20.913 6.740 -22.435 1.00 59.12 118 THR A C 1
ATOM 888 O O . THR A 1 118 ? 21.104 7.757 -21.775 1.00 59.12 118 THR A O 1
ATOM 891 N N . TYR A 1 119 ? 19.692 6.411 -22.880 1.00 58.62 119 TYR A N 1
ATOM 892 C CA . TYR A 1 119 ? 18.526 7.311 -22.773 1.00 58.62 119 TYR A CA 1
ATOM 893 C C . TYR A 1 119 ? 17.176 6.608 -22.539 1.00 58.62 119 TYR A C 1
ATOM 895 O O . TYR A 1 119 ? 16.130 7.187 -22.824 1.00 58.62 119 TYR A O 1
ATOM 903 N N . GLY A 1 120 ? 17.161 5.348 -22.088 1.00 52.53 120 GLY A N 1
ATOM 904 C CA . GLY A 1 120 ? 15.904 4.607 -21.889 1.00 52.53 120 GLY A CA 1
ATOM 905 C C . GLY A 1 120 ? 15.121 4.316 -23.179 1.00 52.53 120 GLY A C 1
ATOM 906 O O . GLY A 1 120 ? 13.992 3.834 -23.124 1.00 52.53 120 GLY A O 1
ATOM 907 N N . VAL A 1 121 ? 15.709 4.583 -24.348 1.00 48.41 121 VAL A N 1
ATOM 908 C CA . VAL A 1 121 ? 15.142 4.184 -25.633 1.00 48.41 121 VAL A CA 1
ATOM 909 C C . VAL A 1 121 ? 15.498 2.720 -25.829 1.00 48.41 121 VAL A C 1
ATOM 911 O O . VAL A 1 121 ? 16.676 2.382 -25.958 1.00 48.41 121 VAL A O 1
ATOM 914 N N . MET A 1 122 ? 14.486 1.851 -25.852 1.00 48.91 122 MET A N 1
ATOM 915 C CA . MET A 1 122 ? 14.639 0.516 -26.421 1.00 48.91 122 MET A CA 1
ATOM 916 C C . MET A 1 122 ? 15.144 0.708 -27.850 1.00 48.91 122 MET A C 1
ATOM 918 O O . MET A 1 122 ? 14.384 1.098 -28.736 1.00 48.91 122 MET A O 1
ATOM 922 N N . VAL A 1 123 ? 16.443 0.513 -28.071 1.00 45.09 123 VAL A N 1
ATOM 923 C CA . VAL A 1 123 ? 16.986 0.461 -29.425 1.00 45.09 123 VAL A CA 1
ATOM 924 C C . VAL A 1 123 ? 16.190 -0.621 -30.167 1.00 45.09 123 VAL A C 1
ATOM 926 O O . VAL A 1 123 ? 16.073 -1.733 -29.641 1.00 45.09 123 VAL A O 1
ATOM 929 N N . PRO A 1 124 ? 15.617 -0.328 -31.352 1.00 46.34 124 PRO A N 1
ATOM 930 C CA . PRO A 1 124 ? 14.746 -1.254 -32.082 1.00 46.34 124 PRO A CA 1
ATOM 931 C C . PRO A 1 124 ? 15.356 -2.637 -32.357 1.00 46.34 124 PRO A C 1
ATOM 933 O O . PRO A 1 124 ? 14.629 -3.569 -32.684 1.00 46.34 124 PRO A O 1
ATOM 936 N N . GLU A 1 125 ? 16.668 -2.806 -32.181 1.00 45.31 125 GLU A N 1
ATOM 937 C CA . GLU A 1 125 ? 17.348 -4.096 -32.304 1.00 45.31 125 GLU A CA 1
ATOM 938 C C . GLU A 1 125 ? 16.931 -5.135 -31.246 1.00 45.31 125 GLU A C 1
ATOM 940 O O . GLU A 1 125 ? 17.112 -6.328 -31.480 1.00 45.31 125 GLU A O 1
ATOM 945 N N . MET A 1 126 ? 16.304 -4.743 -30.125 1.00 42.66 126 MET A N 1
ATOM 946 C CA . MET A 1 126 ? 15.788 -5.705 -29.131 1.00 42.66 126 MET A CA 1
ATOM 947 C C . MET A 1 126 ? 14.313 -6.098 -29.321 1.00 42.66 126 MET A C 1
ATOM 949 O O . MET A 1 126 ? 13.824 -6.975 -28.612 1.00 42.66 126 MET A O 1
ATOM 953 N N . LEU A 1 127 ? 13.620 -5.567 -30.340 1.00 41.28 127 LEU A N 1
ATOM 954 C CA . LEU A 1 127 ? 12.323 -6.113 -30.781 1.00 41.28 127 LEU A CA 1
ATOM 955 C C . LEU A 1 127 ? 12.463 -7.453 -31.534 1.00 41.28 127 LEU A C 1
ATOM 957 O O . LEU A 1 127 ? 11.456 -8.080 -31.863 1.00 41.28 127 LEU A O 1
ATOM 961 N N . LEU A 1 128 ? 13.687 -7.937 -31.790 1.00 36.50 128 LEU A N 1
ATOM 962 C CA . LEU A 1 128 ? 13.900 -9.175 -32.548 1.00 36.50 128 LEU A CA 1
ATOM 963 C C . LEU A 1 128 ? 13.716 -10.471 -31.744 1.00 36.50 128 LEU A C 1
ATOM 965 O O . LEU A 1 128 ? 13.476 -11.513 -32.352 1.00 36.50 128 LEU A O 1
ATOM 969 N N . GLN A 1 129 ? 13.775 -10.454 -30.409 1.00 38.25 129 GLN A N 1
ATOM 970 C CA . GLN A 1 129 ? 13.684 -11.706 -29.637 1.00 38.25 129 GLN A CA 1
ATOM 971 C C . GLN A 1 129 ? 12.248 -12.177 -29.361 1.00 38.25 129 GLN A C 1
ATOM 973 O O . GLN A 1 129 ? 12.059 -13.287 -28.877 1.00 38.25 129 GLN A O 1
ATOM 978 N N . SER A 1 130 ? 11.229 -11.394 -29.734 1.00 35.69 130 SER A N 1
ATOM 979 C CA . SER A 1 130 ? 9.817 -11.807 -29.630 1.00 35.69 130 SER A CA 1
ATOM 980 C C . SER A 1 130 ? 9.174 -12.207 -30.969 1.00 35.69 130 SER A C 1
ATOM 982 O O . SER A 1 130 ? 7.984 -12.504 -30.996 1.00 35.69 130 SER A O 1
ATOM 984 N N . ILE A 1 131 ? 9.923 -12.231 -32.086 1.00 33.09 131 ILE A N 1
ATOM 985 C CA . ILE A 1 131 ? 9.358 -12.507 -33.428 1.00 33.09 131 ILE A CA 1
ATOM 986 C C . ILE A 1 131 ? 9.851 -13.829 -34.055 1.00 33.09 131 ILE A C 1
ATOM 988 O O . ILE A 1 131 ? 9.220 -14.319 -34.989 1.00 33.09 131 ILE A O 1
ATOM 992 N N . ILE A 1 132 ? 10.883 -14.500 -33.528 1.00 35.94 132 ILE A N 1
ATOM 993 C CA . ILE A 1 132 ? 11.347 -15.788 -34.088 1.00 35.94 132 ILE A CA 1
ATOM 994 C C . ILE A 1 132 ? 11.270 -16.914 -33.060 1.00 35.94 132 ILE A C 1
ATOM 996 O O . ILE A 1 132 ? 12.291 -17.401 -32.606 1.00 35.94 132 ILE A O 1
ATOM 1000 N N . LEU A 1 133 ? 10.056 -17.359 -32.735 1.00 36.34 133 LEU A N 1
ATOM 1001 C CA . LEU A 1 133 ? 9.769 -18.770 -32.435 1.00 36.34 133 LEU A CA 1
ATOM 1002 C C . LEU A 1 133 ? 8.315 -19.071 -32.845 1.00 36.34 133 LEU A C 1
ATOM 1004 O O . LEU A 1 133 ? 7.428 -19.249 -32.014 1.00 36.34 133 LEU A O 1
ATOM 1008 N N . LYS A 1 134 ? 8.059 -19.122 -34.159 1.00 27.25 134 LYS A N 1
ATOM 1009 C CA . LYS A 1 134 ? 6.994 -19.974 -34.705 1.00 27.25 134 LYS A CA 1
ATOM 1010 C C . LYS A 1 134 ? 7.672 -21.222 -35.280 1.00 27.25 134 LYS A C 1
ATOM 1012 O O . LYS A 1 134 ? 8.489 -21.062 -36.187 1.00 27.25 134 LYS A O 1
ATOM 1017 N N . PRO A 1 135 ? 7.392 -22.420 -34.745 1.00 34.16 135 PRO A N 1
ATOM 1018 C CA . PRO A 1 135 ? 7.985 -23.652 -35.241 1.00 34.16 135 PRO A CA 1
ATOM 1019 C C . PRO A 1 135 ? 7.364 -24.028 -36.595 1.00 34.16 135 PRO A C 1
ATOM 1021 O O . PRO A 1 135 ? 6.145 -23.937 -36.766 1.00 34.16 135 PRO A O 1
ATOM 1024 N N . ILE A 1 136 ? 8.213 -24.441 -37.536 1.00 37.88 136 ILE A N 1
ATOM 1025 C CA . ILE A 1 136 ? 7.888 -25.488 -38.516 1.00 37.88 136 ILE A CA 1
ATOM 1026 C C . ILE A 1 136 ? 8.453 -26.778 -37.937 1.00 37.88 136 ILE A C 1
ATOM 1028 O O . ILE A 1 136 ? 9.607 -26.717 -37.450 1.00 37.88 136 ILE A O 1
#